Protein AF-A0A939LPK6-F1 (afdb_monomer_lite)

Organism: NCBI:txid2819234

pLDDT: mean 79.93, std 17.54, range [35.47, 95.06]

Secondary structure (DSSP, 8-state):
----PPP-EEETTTTEEE--GGGEEE-TTS-EEE-TTHHHHHHHHHHTT--HHHHHHHHHS--GGGGGG--SSS---SHHHHHHTT-HHHHHHHHHHTT-

InterPro domains:
  IPR041098 Rv2175c, C-terminal [PF18367] (35-99)

Structure (mmCIF, N/CA/C/O backbone):
data_AF-A0A939LPK6-F1
#
_entry.id   AF-A0A939LPK6-F1
#
loop_
_atom_site.group_PDB
_atom_site.id
_atom_site.type_symbol
_atom_site.label_atom_id
_atom_site.label_alt_id
_atom_site.label_comp_id
_atom_site.label_asym_id
_atom_site.label_entity_id
_atom_site.label_seq_id
_atom_site.pdbx_PDB_ins_code
_atom_site.Cartn_x
_atom_site.Cartn_y
_atom_site.Cartn_z
_atom_site.occupancy
_atom_site.B_iso_or_equiv
_atom_site.auth_seq_id
_atom_site.auth_comp_id
_atom_site.auth_asym_id
_atom_site.auth_atom_id
_atom_site.pdbx_PDB_model_num
ATOM 1 N N . MET A 1 1 ? 6.493 -23.019 3.142 1.00 39.47 1 MET A N 1
ATOM 2 C CA . MET A 1 1 ? 5.206 -22.905 2.430 1.00 39.47 1 MET A CA 1
ATOM 3 C C . MET A 1 1 ? 4.512 -21.676 2.991 1.00 39.47 1 MET A C 1
ATOM 5 O O . MET A 1 1 ? 4.209 -21.678 4.173 1.00 39.47 1 MET A O 1
ATOM 9 N N . GLN A 1 2 ? 4.437 -20.584 2.227 1.00 44.84 2 GLN A N 1
ATOM 10 C CA . GLN A 1 2 ? 3.757 -19.355 2.654 1.00 44.84 2 GLN A CA 1
ATOM 11 C C . GLN A 1 2 ? 2.417 -19.307 1.929 1.00 44.84 2 GLN A C 1
ATOM 13 O O . GLN A 1 2 ? 2.381 -19.220 0.705 1.00 44.84 2 GLN A O 1
ATOM 18 N N . GLU A 1 3 ? 1.339 -19.445 2.691 1.00 49.88 3 GLU A N 1
ATOM 19 C CA . GLU A 1 3 ? -0.027 -19.370 2.187 1.00 49.88 3 GLU A CA 1
ATOM 20 C C . GLU A 1 3 ? -0.383 -17.899 1.936 1.00 49.88 3 GLU A C 1
ATOM 22 O O . GLU A 1 3 ? -0.361 -17.070 2.852 1.00 49.88 3 GLU A O 1
ATOM 27 N N . GLY A 1 4 ? -0.658 -17.564 0.673 1.00 52.69 4 GLY A N 1
ATOM 28 C CA . GLY A 1 4 ? -1.060 -16.223 0.260 1.00 52.69 4 GLY A CA 1
ATOM 29 C C . GLY A 1 4 ? -2.483 -15.931 0.722 1.00 52.69 4 GLY A C 1
ATOM 30 O O . GLY A 1 4 ? -3.439 -16.523 0.223 1.00 52.69 4 GLY A O 1
ATOM 31 N N . ARG A 1 5 ? -2.636 -15.014 1.681 1.00 48.12 5 ARG A N 1
ATOM 32 C CA . ARG A 1 5 ? -3.951 -14.481 2.060 1.00 48.12 5 ARG A CA 1
ATOM 33 C C . ARG A 1 5 ? -4.409 -13.481 1.001 1.00 48.12 5 ARG A C 1
ATOM 35 O O . ARG A 1 5 ? -3.780 -12.443 0.818 1.00 48.12 5 ARG A 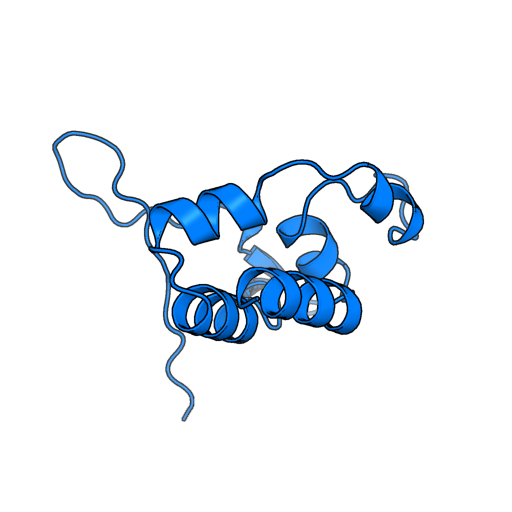O 1
ATOM 42 N N . PHE A 1 6 ? -5.524 -13.785 0.348 1.00 48.94 6 PHE A N 1
ATOM 43 C CA . PHE A 1 6 ? -6.276 -12.842 -0.475 1.00 48.94 6 PHE A CA 1
ATOM 44 C C . PHE A 1 6 ? -7.225 -12.040 0.420 1.00 48.94 6 PHE A C 1
ATOM 46 O O . PHE A 1 6 ? -7.912 -12.633 1.253 1.00 48.94 6 PHE A O 1
ATOM 53 N N . ILE A 1 7 ? -7.308 -10.720 0.229 1.00 52.50 7 ILE A N 1
ATOM 54 C CA . ILE A 1 7 ? -8.455 -9.945 0.716 1.00 52.50 7 ILE A CA 1
ATOM 55 C C . ILE A 1 7 ? -9.451 -9.838 -0.425 1.00 52.50 7 ILE A C 1
ATOM 57 O O . ILE A 1 7 ? -9.118 -9.402 -1.527 1.00 52.50 7 ILE A O 1
ATOM 61 N N . ALA A 1 8 ? -10.676 -10.259 -0.142 1.00 48.03 8 ALA A N 1
ATOM 62 C CA . ALA A 1 8 ? -11.784 -10.165 -1.062 1.00 48.03 8 ALA A CA 1
ATOM 63 C C . ALA A 1 8 ? -12.774 -9.114 -0.601 1.00 48.03 8 ALA A C 1
ATOM 65 O O . ALA A 1 8 ? -13.323 -9.194 0.498 1.00 48.03 8 ALA A O 1
ATOM 66 N N . VAL A 1 9 ? -13.071 -8.189 -1.503 1.00 54.66 9 VAL A N 1
ATOM 67 C CA . VAL A 1 9 ? -14.164 -7.242 -1.323 1.00 54.66 9 VAL A CA 1
ATOM 68 C C . VAL A 1 9 ? -15.445 -7.923 -1.784 1.00 54.66 9 VAL A C 1
ATOM 70 O O . VAL A 1 9 ? -15.502 -8.474 -2.886 1.00 54.66 9 VAL A O 1
ATOM 73 N N . ARG A 1 10 ? -16.476 -7.923 -0.938 1.00 49.31 10 ARG A N 1
ATOM 74 C CA . ARG A 1 10 ? -17.784 -8.498 -1.272 1.00 49.31 10 ARG A CA 1
ATOM 75 C C . ARG A 1 10 ? -18.557 -7.490 -2.119 1.00 49.31 10 ARG A C 1
ATOM 77 O O . ARG A 1 10 ? -18.980 -6.465 -1.602 1.00 49.31 10 ARG A O 1
ATOM 84 N N . HIS A 1 11 ? -18.761 -7.788 -3.401 1.00 45.25 11 HIS A N 1
ATOM 85 C CA . HIS A 1 11 ? -19.563 -6.949 -4.298 1.00 45.25 11 HIS A CA 1
ATOM 86 C C . HIS A 1 11 ? -20.954 -7.576 -4.527 1.00 45.25 11 HIS A C 1
ATOM 88 O O . HIS A 1 11 ? -21.056 -8.720 -4.975 1.00 45.25 11 HIS A O 1
ATOM 94 N N . GLY A 1 12 ? -22.023 -6.827 -4.225 1.00 42.91 12 GLY A N 1
ATOM 95 C CA . GLY A 1 12 ? -23.421 -7.224 -4.458 1.00 42.91 12 GLY A CA 1
ATOM 96 C C . GLY A 1 12 ? -23.996 -8.272 -3.485 1.00 42.91 12 GLY A C 1
ATOM 97 O O . GLY A 1 12 ? -23.291 -8.841 -2.650 1.00 42.91 12 GLY A O 1
ATOM 98 N N . GLU A 1 13 ? -25.296 -8.564 -3.622 1.00 38.97 13 GLU A N 1
ATOM 99 C CA . GLU A 1 13 ? -26.087 -9.447 -2.733 1.00 38.97 13 GLU A CA 1
ATOM 100 C C . GLU A 1 13 ? -25.532 -10.886 -2.602 1.00 38.97 13 GLU A C 1
ATOM 102 O O . GLU A 1 13 ? -25.859 -11.603 -1.658 1.00 38.97 13 GLU A O 1
ATOM 107 N N . ARG A 1 14 ? -24.649 -11.318 -3.517 1.00 35.47 14 ARG A N 1
ATOM 108 C CA . ARG A 1 14 ? -24.107 -12.689 -3.603 1.00 35.47 14 ARG A CA 1
ATOM 109 C C . ARG A 1 14 ? -22.748 -12.927 -2.942 1.00 35.47 14 ARG A C 1
ATOM 111 O O . ARG A 1 14 ? -22.264 -14.055 -3.002 1.00 35.47 14 ARG A O 1
ATOM 118 N N . ARG A 1 15 ? -22.143 -11.940 -2.263 1.00 40.25 15 ARG A N 1
ATOM 119 C CA . ARG A 1 15 ? -20.953 -12.172 -1.407 1.00 40.25 15 ARG A CA 1
ATOM 120 C C . ARG A 1 15 ? -19.760 -12.824 -2.142 1.00 40.25 15 ARG A C 1
ATOM 122 O O . ARG A 1 15 ? -19.004 -13.575 -1.525 1.00 40.25 15 ARG A O 1
ATOM 129 N N . ILE A 1 16 ? -19.582 -12.515 -3.428 1.00 37.41 16 ILE A N 1
ATOM 130 C CA . ILE A 1 16 ? -18.501 -13.044 -4.277 1.00 37.41 16 ILE A CA 1
ATOM 131 C C . ILE A 1 16 ? -17.154 -12.471 -3.810 1.00 37.41 16 ILE A C 1
ATOM 133 O O . ILE A 1 16 ? -17.070 -11.280 -3.515 1.00 37.41 16 ILE A O 1
ATOM 137 N N . LEU A 1 17 ? -16.118 -13.318 -3.719 1.00 46.19 17 LEU A N 1
ATOM 138 C CA . LEU A 1 17 ? -14.743 -12.866 -3.508 1.00 46.19 17 LEU A CA 1
ATOM 139 C C . LEU A 1 17 ? -14.246 -12.174 -4.784 1.00 46.19 17 LEU A C 1
ATOM 141 O O . LEU A 1 17 ? -13.960 -12.853 -5.767 1.00 46.19 17 LEU A O 1
ATOM 145 N N . SER A 1 18 ? -14.127 -10.848 -4.760 1.00 53.62 18 SER A N 1
ATOM 146 C CA . SER A 1 18 ? -13.517 -10.087 -5.853 1.00 53.62 18 SER A CA 1
ATOM 147 C C . SER A 1 18 ? -12.135 -9.593 -5.442 1.00 53.62 18 SER A C 1
ATOM 149 O O . SER A 1 18 ? -11.987 -8.930 -4.413 1.00 53.62 18 SER A O 1
ATOM 151 N N . VAL A 1 19 ? -11.132 -9.916 -6.258 1.00 61.81 19 VAL A N 1
ATOM 152 C CA . VAL A 1 19 ? -9.768 -9.389 -6.144 1.00 61.81 19 VAL A CA 1
ATOM 153 C C . VAL A 1 19 ? -9.654 -8.205 -7.109 1.00 61.81 19 VAL A C 1
ATOM 155 O O . VAL A 1 19 ? -9.887 -8.395 -8.303 1.00 61.81 19 VAL A O 1
ATOM 158 N N . PRO A 1 20 ? -9.341 -6.987 -6.63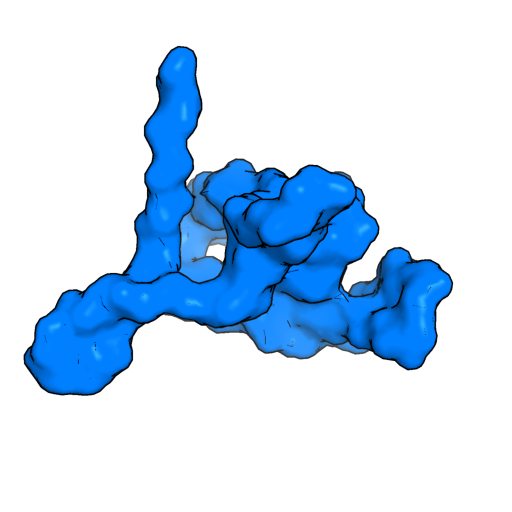4 1.00 70.94 20 PRO A N 1
ATOM 159 C CA . PRO A 1 20 ? -9.044 -5.863 -7.513 1.00 70.94 20 PRO A CA 1
ATOM 160 C C . PRO A 1 20 ? -7.915 -6.212 -8.487 1.00 70.94 20 PRO A C 1
ATOM 162 O O . PRO A 1 20 ? -6.874 -6.701 -8.060 1.00 70.94 20 PRO A O 1
ATOM 165 N N . GLU A 1 21 ? -8.082 -5.908 -9.776 1.00 74.56 21 GLU A N 1
ATOM 166 C CA . GLU A 1 21 ? -7.054 -6.156 -10.805 1.00 74.56 21 GLU A CA 1
ATOM 167 C C . GLU A 1 21 ? -5.703 -5.542 -10.419 1.00 74.56 21 GLU A C 1
ATOM 169 O O . GLU A 1 21 ? -4.662 -6.165 -10.579 1.00 74.56 21 GLU A O 1
ATOM 174 N N . ARG A 1 22 ? -5.728 -4.362 -9.789 1.00 78.38 22 ARG A N 1
ATOM 175 C CA . ARG A 1 22 ? -4.532 -3.666 -9.292 1.00 78.38 22 ARG A CA 1
ATOM 176 C C . ARG A 1 22 ? -3.766 -4.395 -8.190 1.00 78.38 22 ARG A C 1
ATOM 178 O O . ARG A 1 22 ? -2.694 -3.938 -7.812 1.00 78.38 22 ARG A O 1
ATOM 185 N N . PHE A 1 23 ? -4.301 -5.482 -7.640 1.00 78.81 23 PHE A N 1
ATOM 186 C CA . PHE A 1 23 ? -3.548 -6.361 -6.747 1.00 78.81 23 PHE A CA 1
ATOM 187 C C . PHE A 1 23 ? -2.668 -7.338 -7.509 1.00 78.81 23 PHE A C 1
ATOM 189 O O . PHE A 1 23 ? -1.943 -8.083 -6.861 1.00 78.81 23 PHE A O 1
ATOM 196 N N . LEU A 1 24 ? -2.708 -7.339 -8.839 1.00 83.25 24 LEU A N 1
ATOM 197 C CA . LEU A 1 24 ? -1.896 -8.189 -9.685 1.00 83.25 24 LEU A CA 1
ATOM 198 C C . LEU A 1 24 ? -0.889 -7.348 -10.475 1.00 83.25 24 LEU A C 1
ATOM 200 O O . LEU A 1 24 ? -1.197 -6.251 -10.939 1.00 83.25 24 LEU A O 1
ATOM 204 N N . VAL A 1 25 ? 0.316 -7.882 -10.632 1.00 84.69 25 VAL A N 1
ATOM 205 C CA . VAL A 1 25 ? 1.362 -7.361 -11.514 1.00 84.69 25 VAL A CA 1
ATOM 206 C C . VAL A 1 25 ? 1.835 -8.472 -12.437 1.00 84.69 25 VAL A C 1
ATOM 208 O O . VAL A 1 25 ? 1.802 -9.652 -12.078 1.00 84.69 25 VAL A O 1
ATOM 211 N N . GLU A 1 26 ? 2.250 -8.099 -13.641 1.00 84.75 26 GLU A N 1
ATOM 212 C CA . GLU A 1 26 ? 2.829 -9.047 -14.582 1.00 84.75 26 GLU A CA 1
ATOM 213 C C . GLU A 1 26 ? 4.233 -9.443 -14.116 1.00 84.75 26 GLU A C 1
ATOM 215 O O . GLU A 1 26 ? 5.054 -8.608 -13.724 1.00 84.75 26 GLU A O 1
ATOM 220 N N . ARG A 1 27 ? 4.507 -10.741 -14.154 1.00 84.75 27 ARG A N 1
ATOM 221 C CA . ARG A 1 27 ? 5.819 -11.306 -13.879 1.00 84.75 27 ARG A CA 1
ATOM 222 C C . ARG A 1 27 ? 6.692 -11.233 -15.121 1.00 84.75 27 ARG A C 1
ATOM 224 O O . ARG A 1 27 ? 6.217 -11.373 -16.243 1.00 84.75 27 ARG A O 1
ATOM 231 N N . ALA A 1 28 ? 8.004 -11.171 -14.914 1.00 81.31 28 ALA A N 1
ATOM 232 C CA . ALA A 1 28 ? 8.981 -11.180 -16.005 1.00 81.31 28 ALA A CA 1
ATOM 233 C C . ALA A 1 28 ? 8.923 -12.440 -16.901 1.00 81.31 28 ALA A C 1
ATOM 235 O O . ALA A 1 28 ? 9.435 -12.417 -18.016 1.00 81.31 28 ALA A O 1
ATOM 236 N N . ASP A 1 29 ? 8.319 -13.533 -16.426 1.00 88.44 29 ASP A N 1
ATOM 237 C CA . ASP A 1 29 ? 8.142 -14.793 -17.159 1.00 88.44 29 ASP A CA 1
ATOM 238 C C . ASP A 1 29 ? 6.792 -14.902 -17.901 1.00 88.44 29 ASP A C 1
ATOM 240 O O . ASP A 1 29 ? 6.477 -15.969 -18.429 1.00 88.44 29 ASP A O 1
ATOM 244 N N . GLY A 1 30 ? 6.001 -13.822 -17.959 1.00 80.12 30 GLY A N 1
ATOM 245 C CA . GLY A 1 30 ? 4.717 -13.774 -18.672 1.00 80.12 30 GLY A CA 1
ATOM 246 C C . GLY A 1 30 ? 3.517 -14.309 -17.878 1.00 80.12 30 GLY A C 1
ATOM 247 O O . GLY A 1 30 ? 2.488 -14.644 -18.466 1.00 80.12 30 GLY A O 1
ATOM 248 N N . GLY A 1 31 ? 3.641 -14.431 -16.551 1.00 86.94 31 GLY A N 1
ATOM 249 C CA . GLY A 1 31 ? 2.539 -14.750 -15.634 1.00 86.94 31 GLY A CA 1
ATOM 250 C C . GLY A 1 31 ? 2.004 -13.531 -14.874 1.00 86.94 31 GLY A C 1
ATOM 251 O O . GLY A 1 31 ? 2.500 -12.424 -15.030 1.00 86.94 31 GLY A O 1
ATOM 252 N N . TRP A 1 32 ? 1.032 -13.741 -13.985 1.00 86.25 32 TRP A N 1
ATOM 253 C CA . TRP A 1 32 ? 0.574 -12.727 -13.025 1.00 86.25 32 TRP A CA 1
ATOM 254 C C . TRP A 1 32 ? 0.959 -13.134 -11.603 1.00 86.25 32 TRP A C 1
ATOM 256 O O . TRP A 1 32 ? 0.875 -14.312 -11.243 1.00 86.25 32 TRP A O 1
ATOM 266 N N . GLU A 1 33 ? 1.352 -12.169 -10.778 1.00 87.56 33 GLU A N 1
ATOM 267 C CA . GLU A 1 33 ? 1.532 -12.351 -9.338 1.00 87.56 33 GLU A CA 1
ATOM 268 C C . GLU A 1 33 ? 0.824 -11.269 -8.538 1.00 87.56 33 GLU A C 1
ATOM 270 O O . GLU A 1 33 ? 0.517 -10.199 -9.050 1.00 87.56 33 GLU A O 1
ATOM 275 N N . ILE A 1 34 ? 0.577 -11.551 -7.261 1.00 87.19 34 ILE A N 1
ATOM 276 C CA . ILE A 1 34 ? 0.059 -10.544 -6.338 1.00 87.19 34 ILE A CA 1
ATOM 277 C C . ILE A 1 34 ? 1.126 -9.466 -6.134 1.00 87.19 34 ILE A C 1
ATOM 279 O O . ILE A 1 34 ? 2.296 -9.800 -5.962 1.00 87.19 34 ILE A O 1
ATOM 283 N N . VAL A 1 35 ? 0.711 -8.195 -6.078 1.00 89.25 35 VAL A N 1
ATOM 284 C CA . VAL A 1 35 ? 1.568 -7.046 -5.770 1.00 89.25 35 VAL A CA 1
ATOM 285 C C . VAL A 1 35 ? 2.499 -7.396 -4.604 1.00 89.25 35 VAL A C 1
ATOM 287 O O . VAL A 1 35 ? 2.030 -7.679 -3.490 1.00 89.25 35 VAL A O 1
ATOM 290 N N . PRO A 1 36 ? 3.824 -7.369 -4.826 1.00 86.62 36 PRO A N 1
ATOM 291 C CA . PRO A 1 36 ? 4.777 -7.723 -3.797 1.00 86.62 36 PRO A CA 1
ATOM 292 C C . PRO A 1 36 ? 4.576 -6.888 -2.534 1.00 86.62 36 PRO A C 1
ATOM 294 O O . PRO A 1 36 ? 4.387 -5.675 -2.571 1.00 86.62 36 PRO A O 1
ATOM 297 N N . SER A 1 37 ? 4.686 -7.535 -1.375 1.00 88.62 37 SER A N 1
ATOM 298 C CA . SER A 1 37 ? 4.503 -6.912 -0.053 1.00 88.62 37 SER A CA 1
ATOM 299 C C . SER A 1 37 ? 3.078 -6.457 0.296 1.00 88.62 37 SER A C 1
ATOM 301 O O . SER A 1 37 ? 2.895 -6.017 1.430 1.00 88.62 37 SER A O 1
ATOM 303 N N . LEU A 1 38 ? 2.077 -6.627 -0.580 1.00 90.69 38 LEU A N 1
ATOM 304 C CA . LEU A 1 38 ? 0.677 -6.281 -0.292 1.00 90.69 38 LEU A CA 1
ATOM 305 C C . LEU A 1 38 ? 0.170 -6.950 0.991 1.00 90.69 38 LEU A C 1
ATOM 307 O O . LEU A 1 38 ? -0.331 -6.271 1.882 1.00 90.69 38 LEU A O 1
ATOM 311 N N . GLN A 1 39 ? 0.378 -8.263 1.130 1.00 89.31 39 GLN A N 1
ATOM 312 C CA . GLN A 1 39 ? -0.041 -9.011 2.321 1.00 89.31 39 GLN A CA 1
ATOM 313 C C . GLN A 1 39 ? 0.573 -8.445 3.609 1.00 89.31 39 GLN A C 1
ATOM 315 O O . GLN A 1 39 ? -0.117 -8.310 4.612 1.00 89.31 39 GLN A O 1
ATOM 320 N N . GLY A 1 40 ? 1.859 -8.084 3.586 1.00 89.56 40 GLY A N 1
ATOM 321 C CA . GLY A 1 40 ? 2.526 -7.505 4.754 1.00 89.56 40 GLY A CA 1
ATOM 322 C C . GLY A 1 40 ? 1.991 -6.117 5.109 1.00 89.56 40 GLY A C 1
ATOM 323 O O . GLY A 1 40 ? 1.871 -5.797 6.285 1.00 89.56 40 GLY A O 1
ATOM 324 N N . THR A 1 41 ? 1.636 -5.309 4.109 1.00 93.19 41 THR A N 1
ATOM 325 C CA . THR A 1 41 ? 0.990 -4.008 4.329 1.00 93.19 41 THR A CA 1
ATOM 326 C C . THR A 1 41 ? -0.400 -4.174 4.936 1.00 93.19 41 THR A C 1
ATOM 328 O O . THR A 1 41 ? -0.737 -3.462 5.871 1.00 93.19 41 THR A O 1
ATOM 331 N N . LEU A 1 42 ? -1.183 -5.147 4.468 1.00 91.38 42 LEU A N 1
ATOM 332 C CA . LEU A 1 42 ? -2.510 -5.434 5.016 1.00 91.38 42 LEU A CA 1
ATOM 333 C C . LEU A 1 42 ? -2.459 -5.880 6.482 1.00 91.38 42 LEU A C 1
ATOM 335 O O . LEU A 1 42 ? -3.310 -5.475 7.264 1.00 91.38 42 LEU A O 1
ATOM 339 N N . VAL A 1 43 ? -1.444 -6.662 6.866 1.00 90.81 43 VAL A N 1
ATOM 340 C CA . VAL A 1 43 ? -1.206 -7.008 8.278 1.00 90.81 43 VAL A CA 1
ATOM 341 C C . VAL A 1 43 ? -0.938 -5.751 9.107 1.00 90.81 43 VAL A C 1
ATOM 343 O O . VAL A 1 43 ? -1.587 -5.570 10.126 1.00 90.81 43 VAL A O 1
ATOM 346 N N . LEU A 1 44 ? -0.064 -4.851 8.639 1.00 93.25 44 LEU A N 1
ATOM 347 C CA . LEU A 1 44 ? 0.235 -3.601 9.352 1.00 93.25 44 LEU A CA 1
ATOM 348 C C . LEU A 1 44 ? -0.995 -2.700 9.514 1.00 93.25 44 LEU A C 1
ATOM 350 O O . LEU A 1 44 ? -1.185 -2.126 10.578 1.00 93.25 44 LEU A O 1
ATOM 354 N N . LEU A 1 45 ? -1.827 -2.580 8.477 1.00 93.75 45 LEU A N 1
ATOM 355 C CA . LEU A 1 45 ? -3.067 -1.799 8.551 1.00 93.75 45 LEU A CA 1
ATOM 356 C C . LEU A 1 45 ? -4.074 -2.442 9.518 1.00 93.75 45 LEU A C 1
ATOM 358 O O . LEU A 1 45 ? -4.748 -1.734 10.259 1.00 93.75 45 LEU A O 1
ATOM 362 N N . GLY A 1 46 ? -4.138 -3.776 9.561 1.00 92.69 46 GLY A N 1
ATOM 363 C CA . GLY A 1 46 ? -4.944 -4.499 10.545 1.00 92.69 46 GLY A CA 1
ATOM 364 C C . GLY A 1 46 ? -4.448 -4.299 11.980 1.00 92.69 46 GLY A C 1
ATOM 365 O O . GLY A 1 46 ? -5.256 -4.076 12.878 1.00 92.69 46 GLY A O 1
ATOM 366 N N . ASP A 1 47 ? -3.129 -4.305 12.193 1.00 92.88 47 ASP A N 1
ATOM 367 C CA . ASP A 1 47 ? -2.516 -3.993 13.492 1.00 92.88 47 ASP A CA 1
ATOM 368 C C . ASP A 1 47 ? -2.765 -2.527 13.907 1.00 92.88 47 ASP A C 1
ATOM 370 O O . ASP A 1 47 ? -2.850 -2.233 15.098 1.00 92.88 47 ASP A O 1
ATOM 374 N N . ALA A 1 48 ? -2.944 -1.624 12.935 1.00 93.19 48 ALA A N 1
ATOM 375 C CA . ALA A 1 48 ? -3.382 -0.239 13.133 1.00 93.19 48 ALA A CA 1
ATOM 376 C C . ALA A 1 48 ? -4.902 -0.094 13.379 1.00 93.19 48 ALA A C 1
ATOM 378 O O . ALA A 1 48 ? -5.391 1.007 13.612 1.00 93.19 48 ALA A O 1
ATOM 379 N N . GLY A 1 49 ? -5.664 -1.193 13.347 1.00 93.44 49 GLY A N 1
ATOM 380 C CA . GLY A 1 49 ? -7.101 -1.210 13.629 1.00 93.44 49 GLY A CA 1
ATOM 381 C C . GLY A 1 49 ? -8.012 -0.996 12.418 1.00 93.44 49 GLY A C 1
ATOM 382 O O . GLY A 1 49 ? -9.228 -0.946 12.598 1.00 93.44 49 GLY A O 1
ATOM 383 N N . LEU A 1 50 ? -7.473 -0.911 11.196 1.00 92.44 50 LEU A N 1
ATOM 384 C CA . LEU A 1 50 ? -8.289 -0.779 9.988 1.00 92.44 50 LEU A CA 1
ATOM 385 C C . LEU A 1 50 ? -8.911 -2.132 9.619 1.00 92.44 50 LEU A C 1
ATOM 387 O O . LEU A 1 50 ? -8.207 -3.132 9.448 1.00 92.44 50 LEU A O 1
ATOM 391 N N . GLY A 1 51 ? -10.233 -2.156 9.430 1.00 88.31 51 GLY A N 1
ATOM 392 C CA . GLY A 1 51 ? -10.918 -3.320 8.865 1.00 88.31 51 GLY A CA 1
ATOM 393 C C . GLY A 1 51 ? -10.577 -3.539 7.385 1.00 88.31 51 GLY A C 1
ATOM 394 O O . GLY A 1 51 ? -10.054 -2.647 6.719 1.00 88.31 51 GLY A O 1
ATOM 395 N N . ASP A 1 52 ? -10.929 -4.704 6.828 1.00 85.00 52 ASP A N 1
ATOM 396 C CA . ASP A 1 52 ? -10.623 -5.059 5.428 1.00 85.00 52 ASP A CA 1
ATOM 397 C C . ASP A 1 52 ? -11.059 -3.972 4.425 1.00 85.00 52 ASP A C 1
ATOM 399 O O . ASP A 1 52 ? -10.299 -3.594 3.534 1.00 85.00 52 ASP A O 1
ATOM 403 N N . GLU A 1 53 ? -12.275 -3.434 4.578 1.00 87.25 53 GLU A N 1
ATOM 404 C CA . GLU A 1 53 ? -12.811 -2.382 3.703 1.00 87.25 53 GLU A CA 1
ATOM 405 C C . GLU A 1 53 ? -12.056 -1.055 3.841 1.00 87.25 53 GLU A C 1
ATOM 407 O O . GLU A 1 53 ? -11.850 -0.353 2.848 1.00 87.25 53 GLU A O 1
ATOM 412 N N . GLU A 1 54 ? -11.619 -0.711 5.051 1.00 90.44 54 GLU A N 1
ATOM 413 C CA . GLU A 1 54 ? -10.831 0.494 5.315 1.00 90.44 54 GLU A CA 1
ATOM 414 C C . GLU A 1 54 ? -9.410 0.347 4.788 1.00 90.44 54 GLU A C 1
ATOM 416 O O . GLU A 1 54 ? -8.910 1.272 4.157 1.00 90.44 54 GLU A O 1
ATOM 421 N N . ALA A 1 55 ? -8.797 -0.828 4.942 1.00 91.50 55 ALA A N 1
ATOM 422 C CA . ALA A 1 55 ? -7.491 -1.134 4.375 1.00 91.50 55 ALA A CA 1
ATOM 423 C C . ALA A 1 55 ? -7.521 -1.081 2.840 1.00 91.50 55 ALA A C 1
ATOM 425 O O . ALA A 1 55 ? -6.625 -0.509 2.219 1.00 91.50 55 ALA A O 1
ATOM 426 N N . ILE A 1 56 ? -8.577 -1.613 2.211 1.00 90.25 56 ILE A N 1
ATOM 427 C CA . ILE A 1 56 ? -8.783 -1.472 0.765 1.00 90.25 56 ILE A CA 1
ATOM 428 C C . ILE A 1 56 ? -8.954 0.001 0.405 1.00 90.25 56 ILE A C 1
ATOM 430 O O . ILE A 1 56 ? -8.267 0.481 -0.493 1.00 90.25 56 ILE A O 1
ATOM 434 N N . ARG A 1 57 ? -9.826 0.740 1.099 1.00 92.81 57 ARG A N 1
ATOM 435 C CA . ARG A 1 57 ? -10.006 2.171 0.832 1.00 92.81 57 ARG A CA 1
ATOM 436 C C . ARG A 1 57 ? -8.669 2.899 0.920 1.00 92.81 57 ARG A C 1
ATOM 438 O O . ARG A 1 57 ? -8.315 3.581 -0.029 1.00 92.81 57 ARG A O 1
ATOM 445 N N . TRP A 1 58 ? -7.905 2.681 1.985 1.00 94.88 58 TRP A N 1
ATOM 446 C CA . TRP A 1 58 ? -6.582 3.260 2.193 1.00 94.88 58 TRP A CA 1
ATOM 447 C C . TRP A 1 58 ? -5.630 2.954 1.031 1.00 94.88 58 TRP A C 1
ATOM 449 O O . TRP A 1 58 ? -5.031 3.869 0.472 1.00 94.88 58 TRP A O 1
ATOM 459 N N . LEU A 1 59 ? -5.562 1.694 0.585 1.00 94.38 59 LEU A N 1
ATOM 460 C CA . LEU A 1 59 ? -4.711 1.273 -0.536 1.00 94.38 59 LEU A CA 1
ATOM 461 C C . LEU A 1 59 ? -5.039 1.977 -1.860 1.00 94.38 59 LEU A C 1
ATOM 463 O O . LEU A 1 59 ? -4.144 2.142 -2.693 1.00 94.38 59 LEU A O 1
ATOM 467 N N . PHE A 1 60 ? -6.299 2.368 -2.059 1.00 93.81 60 PHE A N 1
ATOM 468 C CA . PHE A 1 60 ? -6.790 3.024 -3.272 1.00 93.81 60 PHE A CA 1
ATOM 469 C C . PHE A 1 60 ? -7.042 4.531 -3.106 1.00 93.81 60 PHE A C 1
ATOM 471 O O . PHE A 1 60 ? -7.392 5.185 -4.089 1.00 93.81 60 PHE A O 1
ATOM 478 N N . THR A 1 61 ? -6.848 5.098 -1.912 1.00 94.44 61 THR A N 1
ATOM 479 C CA . THR A 1 61 ? -6.980 6.539 -1.674 1.00 94.44 61 THR A CA 1
ATOM 480 C C . THR A 1 61 ? -5.838 7.274 -2.377 1.00 94.44 61 THR A C 1
ATOM 482 O O . THR A 1 61 ? -4.670 6.968 -2.123 1.00 94.44 61 THR A O 1
ATOM 485 N N . PRO A 1 62 ? -6.140 8.244 -3.260 1.00 93.06 62 PRO A N 1
ATOM 486 C CA . PRO A 1 62 ? -5.108 9.049 -3.889 1.00 93.06 62 PRO A CA 1
ATOM 487 C C . PRO A 1 62 ? -4.358 9.917 -2.874 1.00 93.06 62 PRO A C 1
ATOM 489 O O . PRO A 1 62 ? -4.977 10.613 -2.071 1.00 93.06 62 PRO A O 1
ATOM 492 N N . ASP A 1 63 ? -3.035 9.930 -2.969 1.00 91.94 63 ASP A N 1
ATOM 493 C CA . ASP A 1 63 ? -2.141 10.780 -2.198 1.00 91.94 63 ASP A CA 1
ATOM 494 C C . ASP A 1 63 ? -1.145 11.480 -3.147 1.00 91.94 63 ASP A C 1
ATOM 496 O O . ASP A 1 63 ? -0.237 10.832 -3.683 1.00 91.94 63 ASP A O 1
ATOM 500 N N . PRO A 1 64 ? -1.277 12.806 -3.348 1.00 87.69 64 PRO A N 1
ATOM 501 C CA . PRO A 1 64 ? -0.396 13.580 -4.225 1.00 87.69 64 PRO A CA 1
ATOM 502 C C . PRO A 1 64 ? 1.091 13.522 -3.846 1.00 87.69 64 PRO A C 1
ATOM 504 O O . PRO A 1 64 ? 1.952 13.729 -4.697 1.00 87.69 64 PRO A O 1
ATOM 507 N N . SER A 1 65 ? 1.431 13.216 -2.589 1.00 88.88 65 SER A N 1
ATOM 508 C CA . SER A 1 65 ? 2.832 13.082 -2.160 1.00 88.88 65 SER A CA 1
ATOM 509 C C . SER A 1 65 ? 3.524 11.836 -2.725 1.00 88.88 65 SER A C 1
ATOM 511 O O . SER A 1 65 ? 4.746 11.724 -2.626 1.00 88.88 65 SER A O 1
ATOM 513 N N . LEU A 1 66 ? 2.768 10.899 -3.311 1.00 89.62 66 LEU A N 1
ATOM 514 C CA . LEU A 1 66 ? 3.304 9.702 -3.961 1.00 89.62 66 LEU A CA 1
ATOM 515 C C . LEU A 1 66 ? 3.748 9.952 -5.408 1.00 89.62 66 LEU A C 1
ATOM 517 O O . LEU A 1 66 ? 4.482 9.124 -5.948 1.00 89.62 66 LEU A O 1
ATOM 521 N N . GLU A 1 67 ? 3.370 11.080 -6.024 1.00 87.00 67 GLU A N 1
ATOM 522 C CA . GLU A 1 67 ? 3.642 11.338 -7.449 1.00 87.00 67 GLU A CA 1
ATOM 523 C C . GLU A 1 67 ? 5.142 11.316 -7.779 1.00 87.00 67 GLU A C 1
ATOM 525 O O . GLU A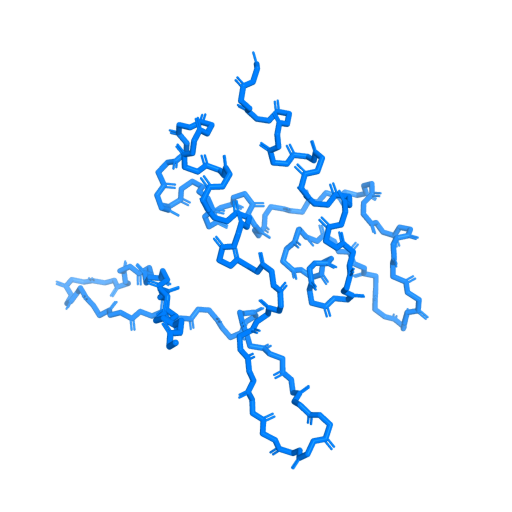 1 67 ? 5.523 10.924 -8.880 1.00 87.00 67 GLU A O 1
ATOM 530 N N . GLY A 1 68 ? 5.999 11.644 -6.804 1.00 84.56 68 GLY A N 1
ATOM 531 C CA . GLY A 1 68 ? 7.458 11.603 -6.938 1.00 84.56 68 GLY A CA 1
ATOM 532 C C . GLY A 1 68 ? 8.102 10.218 -6.798 1.00 84.56 68 GLY A C 1
ATOM 533 O O . GLY A 1 68 ? 9.314 10.110 -6.955 1.00 84.56 68 GLY A O 1
ATOM 534 N N . LEU A 1 69 ? 7.339 9.168 -6.477 1.00 83.75 69 LEU A N 1
ATOM 535 C CA . LEU A 1 69 ? 7.877 7.808 -6.358 1.00 83.75 69 LEU A CA 1
ATOM 536 C C . LEU A 1 69 ? 7.968 7.104 -7.719 1.00 83.75 69 LEU A C 1
ATOM 538 O O . LEU A 1 69 ? 8.798 6.223 -7.891 1.00 83.75 69 LEU A O 1
ATOM 542 N N . GLY A 1 70 ? 7.158 7.492 -8.705 1.00 70.25 70 GLY A N 1
ATOM 543 C CA . GLY A 1 70 ? 7.153 6.845 -10.017 1.00 70.25 70 GLY A CA 1
ATOM 544 C C . GLY A 1 70 ? 8.330 7.253 -10.909 1.00 70.25 70 GLY A C 1
ATOM 545 O O . GLY A 1 70 ? 8.592 8.435 -11.099 1.00 70.25 70 GLY A O 1
ATOM 546 N N . ASN A 1 71 ? 8.974 6.268 -11.542 1.00 68.75 71 ASN A N 1
ATOM 547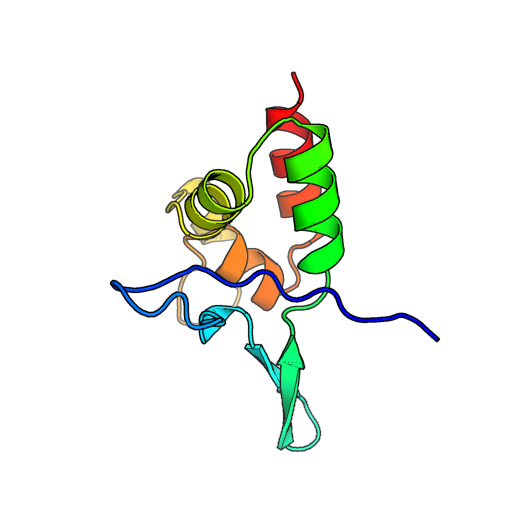 C CA . ASN A 1 71 ? 10.022 6.487 -12.556 1.00 68.75 71 ASN A CA 1
ATOM 548 C C . ASN A 1 71 ? 9.492 6.336 -13.999 1.00 68.75 71 ASN A C 1
ATOM 550 O O . ASN A 1 71 ? 10.249 6.450 -14.961 1.00 68.75 71 ASN A O 1
ATOM 554 N N . GLY A 1 72 ? 8.214 5.970 -14.142 1.00 68.00 72 GLY A N 1
ATOM 555 C CA . GLY A 1 72 ? 7.562 5.660 -15.412 1.00 68.00 72 GLY A CA 1
ATOM 556 C C . GLY A 1 72 ? 6.731 6.822 -15.968 1.00 68.00 72 GLY A C 1
ATOM 557 O O . GLY A 1 72 ? 6.591 7.856 -15.321 1.00 68.00 72 GLY A O 1
ATOM 558 N N . PRO A 1 73 ? 6.130 6.653 -17.160 1.00 70.94 73 PRO A N 1
ATOM 559 C CA . PRO A 1 73 ? 5.321 7.691 -17.809 1.00 70.94 73 PRO A CA 1
ATOM 560 C C . PRO A 1 73 ? 3.996 7.979 -17.085 1.00 70.94 73 PRO A C 1
ATOM 562 O O . PRO A 1 73 ? 3.344 8.980 -17.374 1.00 70.94 73 PRO A O 1
ATOM 565 N N . VAL A 1 74 ? 3.584 7.098 -16.168 1.00 73.00 74 VAL A N 1
ATOM 566 C CA . VAL A 1 74 ? 2.357 7.230 -15.380 1.00 73.00 74 VAL A CA 1
ATOM 567 C C . VAL A 1 74 ? 2.740 7.539 -13.930 1.00 73.00 74 VAL A C 1
ATOM 569 O O . VAL A 1 74 ? 3.481 6.753 -13.333 1.00 73.00 74 VAL A O 1
ATOM 572 N N . PRO A 1 75 ? 2.257 8.654 -13.351 1.00 81.12 75 PRO A N 1
ATOM 573 C CA . PRO A 1 75 ? 2.547 8.998 -11.967 1.00 81.12 75 PRO A CA 1
ATOM 574 C C . PRO A 1 75 ? 1.878 8.007 -11.012 1.00 81.12 75 PRO A C 1
ATOM 576 O O . PRO A 1 75 ? 0.736 7.590 -11.219 1.00 81.12 75 PRO A O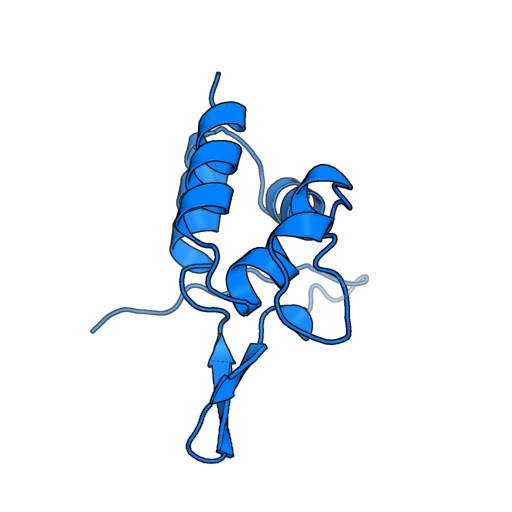 1
ATOM 579 N N . VAL A 1 76 ? 2.587 7.671 -9.939 1.00 88.62 76 VAL A N 1
ATOM 580 C CA . VAL A 1 76 ? 2.053 6.880 -8.828 1.00 88.62 76 VAL A CA 1
ATOM 581 C C . VAL A 1 76 ? 1.170 7.786 -7.978 1.00 88.62 76 VAL A C 1
ATOM 583 O O . VAL A 1 76 ? 1.632 8.817 -7.500 1.00 88.62 76 VAL A O 1
ATOM 586 N N . ARG A 1 77 ? -0.095 7.419 -7.775 1.00 91.12 77 ARG A N 1
ATOM 587 C CA . ARG A 1 77 ? -1.058 8.253 -7.040 1.00 91.12 77 ARG A CA 1
ATOM 588 C C . ARG A 1 77 ? -1.648 7.566 -5.829 1.00 91.12 77 ARG A C 1
ATOM 590 O O . ARG A 1 77 ? -2.203 8.246 -4.984 1.00 91.12 77 ARG A O 1
ATOM 597 N N . THR A 1 78 ? -1.550 6.249 -5.729 1.00 93.81 78 THR A N 1
ATOM 598 C CA . THR A 1 78 ? -2.162 5.461 -4.651 1.00 93.81 78 THR A CA 1
ATOM 599 C C . THR A 1 78 ? -1.135 4.538 -3.993 1.00 93.81 78 THR A C 1
ATOM 601 O O . THR A 1 78 ? -0.177 4.119 -4.655 1.00 93.81 78 THR A O 1
ATOM 604 N N . PRO A 1 79 ? -1.315 4.162 -2.713 1.00 94.56 79 PRO A N 1
ATOM 605 C CA . PRO A 1 79 ? -0.420 3.213 -2.057 1.00 94.56 79 PRO A CA 1
ATOM 606 C C . PRO A 1 79 ? -0.289 1.874 -2.793 1.00 94.56 79 PRO A C 1
ATOM 608 O O . PRO A 1 79 ? 0.800 1.300 -2.814 1.00 94.56 79 PRO A O 1
ATOM 611 N N . ILE A 1 80 ? -1.353 1.383 -3.443 1.00 93.38 80 ILE A N 1
ATOM 612 C CA . ILE A 1 80 ? -1.281 0.146 -4.233 1.00 93.38 80 ILE A CA 1
ATOM 613 C C . ILE A 1 80 ? -0.398 0.288 -5.479 1.00 93.38 80 ILE A C 1
ATOM 615 O O . ILE A 1 80 ? 0.386 -0.611 -5.774 1.00 93.38 80 ILE A O 1
ATOM 619 N N . GLU A 1 81 ? -0.455 1.428 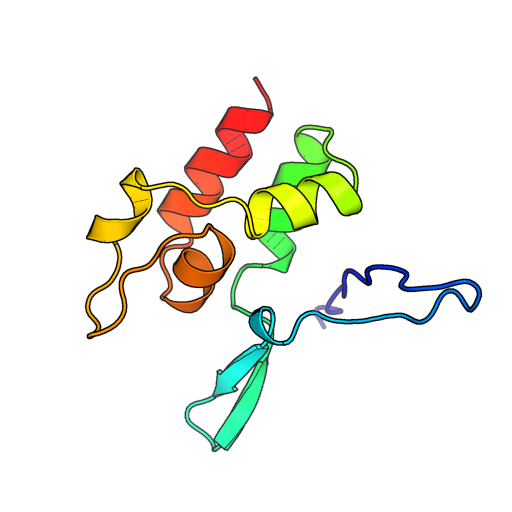-6.171 1.00 91.44 81 GLU A N 1
ATOM 620 C CA . GLU A 1 81 ? 0.436 1.716 -7.305 1.00 91.44 81 GLU A CA 1
ATOM 621 C C . GLU A 1 81 ? 1.889 1.845 -6.836 1.00 91.44 81 GLU A C 1
ATOM 623 O O . GLU A 1 81 ? 2.799 1.336 -7.485 1.00 91.44 81 GLU A O 1
ATOM 628 N N . ALA A 1 82 ? 2.115 2.462 -5.674 1.00 92.62 82 ALA A N 1
ATOM 629 C CA . ALA A 1 82 ? 3.445 2.585 -5.089 1.00 92.62 82 ALA A CA 1
ATOM 630 C C . ALA A 1 82 ? 4.026 1.216 -4.701 1.00 92.62 82 ALA A C 1
ATOM 632 O O . ALA A 1 82 ? 5.209 0.961 -4.928 1.00 92.62 82 ALA A O 1
ATOM 633 N N . LEU A 1 83 ? 3.204 0.314 -4.153 1.00 92.38 83 LEU A N 1
ATOM 634 C CA . LEU A 1 83 ? 3.604 -1.070 -3.888 1.00 92.38 83 LEU A CA 1
ATOM 635 C C . LEU A 1 83 ? 3.932 -1.821 -5.181 1.00 92.38 83 LEU A C 1
ATOM 637 O O . LEU A 1 83 ? 4.970 -2.480 -5.237 1.00 92.38 83 LEU A O 1
ATOM 641 N N . ALA A 1 84 ? 3.099 -1.683 -6.216 1.00 89.19 84 ALA A N 1
ATOM 642 C CA . ALA A 1 84 ? 3.329 -2.295 -7.525 1.00 89.19 84 ALA A CA 1
ATOM 643 C C . ALA A 1 84 ? 4.630 -1.794 -8.179 1.00 89.19 84 ALA A C 1
ATOM 645 O O . ALA A 1 84 ? 5.356 -2.575 -8.787 1.00 89.19 84 ALA A O 1
ATOM 646 N N . ALA A 1 85 ? 4.972 -0.519 -7.981 1.00 89.31 85 ALA A N 1
ATOM 647 C CA . ALA A 1 85 ? 6.232 0.079 -8.423 1.00 89.31 85 ALA A CA 1
ATOM 648 C C . ALA A 1 85 ? 7.435 -0.227 -7.497 1.00 89.31 85 ALA A C 1
ATOM 650 O O . ALA A 1 85 ? 8.550 0.219 -7.757 1.00 89.31 85 ALA A O 1
ATOM 651 N N . GLY A 1 86 ? 7.249 -1.012 -6.428 1.00 89.69 86 GLY A N 1
ATOM 652 C CA . GLY A 1 86 ? 8.330 -1.480 -5.552 1.00 89.69 86 GLY A CA 1
ATOM 653 C C . GLY A 1 86 ? 8.654 -0.577 -4.354 1.00 89.69 86 GLY A C 1
ATOM 654 O O . GLY A 1 86 ? 9.573 -0.883 -3.588 1.00 89.69 86 GLY A O 1
ATOM 655 N N . HIS A 1 87 ? 7.881 0.484 -4.102 1.00 92.88 87 HIS A N 1
ATOM 656 C CA . HIS A 1 87 ? 8.104 1.454 -3.015 1.00 92.88 87 HIS A CA 1
ATOM 657 C C . HIS A 1 87 ? 7.591 0.980 -1.645 1.00 92.88 87 HIS A C 1
ATOM 659 O O . HIS A 1 87 ? 7.037 1.747 -0.855 1.00 92.88 87 HIS A O 1
ATOM 665 N N . LYS A 1 88 ? 7.808 -0.297 -1.315 1.00 92.69 88 LYS A N 1
ATOM 666 C CA . LYS A 1 88 ? 7.312 -0.924 -0.076 1.00 92.69 88 LYS A CA 1
ATOM 667 C C . LYS A 1 88 ? 7.755 -0.217 1.207 1.00 92.69 88 LYS A C 1
ATOM 669 O O . LYS A 1 88 ? 7.004 -0.205 2.174 1.00 92.69 88 LYS A O 1
ATOM 674 N N . THR A 1 89 ? 8.964 0.347 1.236 1.00 93.88 89 THR A N 1
ATOM 675 C CA . THR A 1 89 ? 9.506 1.010 2.433 1.00 93.88 89 THR A CA 1
ATOM 676 C C . THR A 1 89 ? 8.672 2.230 2.804 1.00 93.88 89 THR A C 1
ATOM 678 O O . THR A 1 89 ? 8.283 2.372 3.960 1.00 93.88 89 THR A O 1
ATOM 681 N N . GLU A 1 90 ? 8.340 3.064 1.818 1.00 93.75 90 GLU A N 1
ATOM 682 C CA . GLU A 1 90 ? 7.533 4.263 2.040 1.00 93.75 90 GLU A CA 1
ATOM 683 C C . GLU A 1 90 ? 6.096 3.903 2.428 1.00 93.75 90 GLU A C 1
ATOM 685 O O . GLU A 1 90 ? 5.542 4.477 3.362 1.00 93.75 90 GLU A O 1
ATOM 690 N N . ILE A 1 91 ? 5.513 2.885 1.789 1.00 95.06 91 ILE A N 1
ATOM 691 C CA . ILE A 1 91 ? 4.147 2.456 2.110 1.00 95.06 91 ILE A CA 1
ATOM 692 C C . ILE A 1 91 ? 4.048 1.832 3.502 1.00 95.06 91 ILE A C 1
ATOM 694 O O . ILE A 1 91 ? 3.095 2.114 4.223 1.00 95.06 91 ILE A O 1
ATOM 698 N N . ARG A 1 92 ? 5.047 1.057 3.939 1.00 93.44 92 ARG A N 1
ATOM 699 C CA . ARG A 1 92 ? 5.083 0.538 5.315 1.00 93.44 92 ARG A CA 1
ATOM 700 C C . ARG A 1 92 ? 5.208 1.648 6.351 1.00 93.44 92 ARG A C 1
ATOM 702 O O . ARG A 1 92 ? 4.525 1.579 7.364 1.00 93.44 92 ARG A O 1
ATOM 709 N N . ARG A 1 93 ? 6.032 2.668 6.088 1.00 93.94 93 ARG A N 1
ATOM 710 C CA . ARG A 1 93 ? 6.163 3.840 6.968 1.00 93.94 93 ARG A CA 1
ATOM 711 C C . ARG A 1 93 ? 4.818 4.544 7.156 1.00 93.94 93 ARG A C 1
ATOM 713 O O . ARG A 1 93 ? 4.491 4.933 8.270 1.00 93.94 93 ARG A O 1
ATOM 720 N N . ARG A 1 94 ? 4.039 4.689 6.081 1.00 94.69 94 ARG A N 1
ATOM 721 C CA . ARG A 1 94 ? 2.703 5.303 6.126 1.00 94.69 94 ARG A CA 1
ATOM 722 C C . ARG A 1 94 ? 1.680 4.416 6.825 1.00 94.69 94 ARG A C 1
ATOM 724 O O . ARG A 1 94 ? 0.986 4.905 7.697 1.00 94.69 94 ARG A O 1
ATOM 731 N N . ALA A 1 95 ? 1.653 3.118 6.524 1.00 93.31 95 ALA A N 1
ATOM 732 C CA . ALA A 1 95 ? 0.769 2.176 7.213 1.00 93.31 95 ALA A CA 1
ATOM 733 C C . ALA A 1 95 ? 1.023 2.152 8.731 1.00 93.31 95 ALA A C 1
ATOM 735 O O . ALA A 1 95 ? 0.088 2.092 9.514 1.00 93.31 95 ALA A O 1
ATOM 736 N N . GLN A 1 96 ? 2.287 2.254 9.155 1.00 91.62 96 GLN A N 1
ATOM 737 C CA . GLN A 1 96 ? 2.640 2.383 10.571 1.00 91.62 96 GLN A CA 1
ATOM 738 C C . GLN A 1 96 ? 2.171 3.703 11.188 1.00 91.62 96 GLN A C 1
ATOM 740 O O . GLN A 1 96 ? 1.909 3.735 12.383 1.00 91.62 96 GLN A O 1
ATOM 745 N N . ALA A 1 97 ? 2.074 4.780 10.406 1.00 92.12 97 ALA A N 1
ATOM 746 C CA . ALA A 1 97 ? 1.569 6.060 10.888 1.00 92.12 97 ALA A CA 1
ATOM 747 C C . ALA A 1 97 ? 0.055 6.035 11.157 1.00 92.12 97 ALA A C 1
ATOM 749 O O . ALA A 1 97 ? -0.405 6.845 11.944 1.00 92.12 97 ALA A O 1
ATOM 750 N N . GLU A 1 98 ? -0.693 5.094 10.570 1.00 90.31 98 GLU A N 1
ATOM 751 C CA . GLU A 1 98 ? -2.116 4.886 10.889 1.00 90.31 98 GLU A CA 1
ATOM 752 C C . GLU A 1 98 ? -2.326 4.268 12.284 1.00 90.31 98 GLU A C 1
ATOM 754 O O . GLU A 1 98 ? -3.429 4.308 12.813 1.00 90.31 98 GLU A O 1
ATOM 759 N N . ALA A 1 99 ? -1.284 3.671 12.880 1.00 75.06 99 ALA A N 1
ATOM 760 C CA . ALA A 1 99 ? -1.366 2.999 14.179 1.00 75.06 99 ALA A CA 1
ATOM 761 C C . ALA A 1 99 ? -1.238 3.948 15.391 1.00 75.06 99 ALA A C 1
ATOM 763 O O . ALA A 1 99 ? -1.282 3.476 16.530 1.00 75.06 99 ALA A O 1
ATOM 764 N N . PHE A 1 100 ? -1.027 5.249 15.162 1.00 62.97 100 PHE A N 1
ATOM 765 C CA . PHE A 1 100 ? -0.774 6.271 16.185 1.00 62.97 100 PHE A CA 1
ATOM 766 C C . PHE A 1 100 ? -1.803 7.399 16.111 1.00 62.97 100 PHE A C 1
ATOM 768 O O . PHE A 1 100 ? -2.175 7.900 17.196 1.00 62.97 100 PHE A O 1
#

Radius of gyration: 13.85 Å; chains: 1; bounding box: 36×36×35 Å

Foldseek 3Di:
DDDDDAQADQDDPPRDRDGPPLQWDADPVGHIDGQPCLSVLVVLLVLLVQDSVRSVCQQAPFDPVQQVQDPDPDGDGGNSSSSNSVVNVVSSVVSNVSSD

Sequence (100 aa):
MQEGRFIAVRHGERRILSVPERFLVERADGGWEIVPSLQGTLVLLGDAGLGDEEAIRWLFTPDPSLEGLGNGPVPVRTPIEALAAGHKTEIRRRAQAEAF